Protein AF-A0A535H5F6-F1 (afdb_monomer)

Structure (mmCIF, N/CA/C/O backbone):
data_AF-A0A535H5F6-F1
#
_entry.id   AF-A0A535H5F6-F1
#
loop_
_atom_site.group_PDB
_atom_site.id
_atom_site.type_symbol
_atom_site.label_atom_id
_atom_site.label_alt_id
_atom_site.label_comp_id
_atom_site.label_asym_id
_atom_site.label_entity_id
_atom_site.label_seq_id
_atom_site.pdbx_PDB_ins_code
_atom_site.Cartn_x
_atom_site.Cartn_y
_atom_site.Cartn_z
_atom_site.occupancy
_atom_site.B_iso_or_equiv
_atom_site.auth_seq_id
_atom_site.auth_comp_id
_atom_site.auth_asym_id
_atom_site.auth_atom_id
_atom_site.pdbx_PDB_model_num
ATOM 1 N N . MET A 1 1 ? -34.417 -13.851 25.017 1.00 90.12 1 MET A N 1
ATOM 2 C CA . MET A 1 1 ? -34.512 -12.552 25.711 1.00 90.12 1 MET A CA 1
ATOM 3 C C . MET A 1 1 ? -34.695 -12.864 27.183 1.00 90.12 1 MET A C 1
ATOM 5 O O . MET A 1 1 ? -35.531 -13.710 27.488 1.00 90.12 1 MET A O 1
ATOM 9 N N . ARG A 1 2 ? -33.960 -12.195 28.078 1.00 91.50 2 ARG A N 1
ATOM 10 C CA . ARG A 1 2 ? -34.047 -12.388 29.536 1.00 91.50 2 ARG A CA 1
ATOM 11 C C . ARG A 1 2 ? -34.168 -11.049 30.250 1.00 91.50 2 ARG A C 1
ATOM 13 O O . ARG A 1 2 ? -33.833 -10.015 29.680 1.00 91.50 2 ARG A O 1
ATOM 20 N N . ALA A 1 3 ? -34.654 -11.059 31.486 1.00 94.12 3 ALA A N 1
ATOM 21 C CA . ALA A 1 3 ? -34.689 -9.860 32.316 1.00 94.12 3 ALA A CA 1
ATOM 22 C C . ALA A 1 3 ? -33.323 -9.625 32.976 1.00 94.12 3 ALA A C 1
ATOM 24 O O . ALA A 1 3 ? -32.673 -10.564 33.440 1.00 94.12 3 ALA A O 1
ATOM 25 N N . CYS A 1 4 ? -32.890 -8.367 33.036 1.00 95.12 4 CYS A N 1
ATOM 26 C CA . CYS A 1 4 ? -31.723 -7.974 33.813 1.00 95.12 4 CYS A CA 1
ATOM 27 C C . CYS A 1 4 ? -31.994 -8.220 35.311 1.00 95.12 4 CYS A C 1
ATOM 29 O O . CYS A 1 4 ? -32.969 -7.675 35.832 1.00 95.12 4 CYS A O 1
ATOM 31 N N . PRO A 1 5 ? -31.126 -8.945 36.041 1.00 93.38 5 PRO A N 1
ATOM 32 C CA . PRO A 1 5 ? -31.342 -9.246 37.460 1.00 93.38 5 PRO A CA 1
ATOM 33 C C . PRO A 1 5 ? -31.256 -8.009 38.368 1.00 93.38 5 PRO A C 1
ATOM 35 O O . PRO A 1 5 ? -31.633 -8.078 39.532 1.00 93.38 5 PRO A O 1
ATOM 38 N N . TYR A 1 6 ? -30.761 -6.880 37.852 1.00 96.06 6 TYR A N 1
ATOM 39 C CA . TYR A 1 6 ? -30.565 -5.656 38.630 1.00 96.06 6 TYR A CA 1
ATOM 40 C C . TYR A 1 6 ? -31.632 -4.588 38.395 1.00 96.06 6 TYR A C 1
ATOM 42 O O . TYR A 1 6 ? -31.944 -3.839 39.311 1.00 96.06 6 TYR A O 1
ATOM 50 N N . CYS A 1 7 ? -32.149 -4.460 37.170 1.00 96.69 7 CYS A N 1
ATOM 51 C CA . CYS A 1 7 ? -33.096 -3.393 36.817 1.00 96.69 7 CYS A CA 1
ATOM 52 C C . CYS A 1 7 ? -34.368 -3.895 36.131 1.00 96.69 7 CYS A C 1
ATOM 54 O O . CYS A 1 7 ? -35.149 -3.077 35.667 1.00 96.69 7 CYS A O 1
ATOM 56 N N . ALA A 1 8 ? -34.555 -5.215 36.026 1.00 95.94 8 ALA A N 1
ATOM 57 C CA . ALA A 1 8 ? -35.716 -5.881 35.425 1.00 95.94 8 ALA A CA 1
ATOM 58 C C . ALA A 1 8 ? -35.991 -5.577 33.937 1.00 95.94 8 ALA A C 1
ATOM 60 O O . ALA A 1 8 ? -36.904 -6.156 33.354 1.00 95.94 8 ALA A O 1
ATOM 61 N N . GLU A 1 9 ? -35.173 -4.742 33.295 1.00 97.12 9 GLU A N 1
ATOM 62 C CA . GLU A 1 9 ? -35.292 -4.447 31.868 1.00 97.12 9 GLU A CA 1
ATOM 63 C C . GLU A 1 9 ? -35.006 -5.663 30.985 1.00 97.12 9 GLU A C 1
ATOM 65 O O . GLU A 1 9 ? -34.200 -6.538 31.323 1.00 97.12 9 GLU A O 1
ATOM 70 N N . GLN A 1 10 ? -35.644 -5.689 29.817 1.00 96.44 10 GLN A N 1
ATOM 71 C CA . GLN A 1 10 ? -35.505 -6.773 28.850 1.00 96.44 10 GLN A CA 1
ATOM 72 C C . GLN A 1 10 ? -34.198 -6.633 28.058 1.00 96.44 10 GLN A C 1
ATOM 74 O O . GLN A 1 10 ? -33.942 -5.624 27.400 1.00 96.44 10 GLN A O 1
ATOM 79 N N . ILE A 1 11 ? -33.360 -7.664 28.114 1.00 94.75 11 ILE A N 1
ATOM 80 C CA . ILE A 1 11 ? -32.027 -7.701 27.506 1.00 94.75 11 ILE A CA 1
ATOM 81 C C . ILE A 1 11 ? -31.833 -8.982 26.683 1.00 94.75 11 ILE A C 1
ATOM 83 O O . ILE A 1 11 ? -32.560 -9.970 26.824 1.00 94.75 11 ILE A O 1
ATOM 87 N N . GLN A 1 12 ? -30.825 -8.981 25.811 1.00 93.00 12 GLN A N 1
ATOM 88 C CA . GLN A 1 12 ? -30.438 -10.182 25.070 1.00 93.00 12 GLN A CA 1
ATOM 89 C C . GLN A 1 12 ? -29.862 -11.239 26.022 1.00 93.00 12 GLN A C 1
ATOM 91 O O . GLN A 1 12 ? -29.185 -10.905 26.994 1.00 93.00 12 GLN A O 1
ATOM 96 N N . ASP A 1 13 ? -30.080 -12.521 25.726 1.00 88.69 13 ASP A N 1
ATOM 97 C CA . ASP A 1 13 ? -29.574 -13.616 26.573 1.00 88.69 13 ASP A CA 1
ATOM 98 C C . ASP A 1 13 ? -28.043 -13.626 26.630 1.00 88.69 13 ASP A C 1
ATOM 100 O O . ASP A 1 13 ? -27.461 -13.884 27.680 1.00 88.69 13 ASP A O 1
ATOM 104 N N . ALA A 1 14 ? -27.405 -13.235 25.524 1.00 90.38 14 ALA A N 1
ATOM 105 C CA . ALA A 1 14 ? -25.958 -13.100 25.391 1.00 90.38 14 ALA A CA 1
ATOM 106 C C . ALA A 1 14 ? -25.388 -11.786 25.971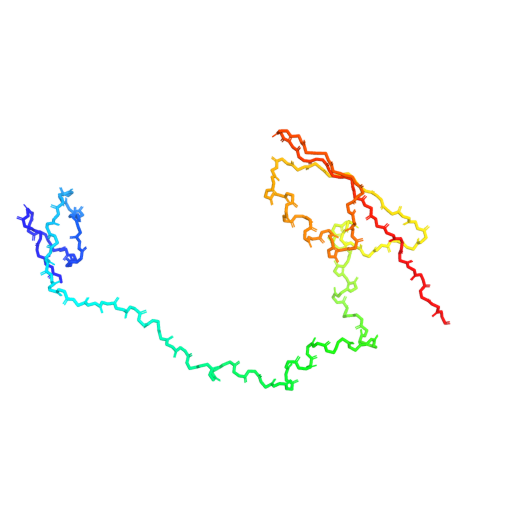 1.00 90.38 14 ALA A C 1
ATOM 108 O O . ALA A 1 14 ? -24.192 -11.535 25.844 1.00 90.38 14 ALA A O 1
ATOM 109 N N . ALA A 1 15 ? -26.211 -10.917 26.571 1.00 90.88 15 ALA A N 1
ATOM 110 C CA . ALA A 1 15 ? -25.724 -9.662 27.138 1.00 90.88 15 ALA A CA 1
ATOM 111 C C . ALA A 1 15 ? -24.851 -9.920 28.378 1.00 90.88 15 ALA A C 1
ATOM 113 O O . ALA A 1 15 ? -25.315 -10.507 29.360 1.00 90.88 15 ALA A O 1
ATOM 114 N N . ILE A 1 16 ? -23.608 -9.432 28.316 1.00 94.38 16 ILE A N 1
ATOM 115 C CA . ILE A 1 16 ? -22.636 -9.426 29.424 1.00 94.38 16 ILE A CA 1
ATOM 116 C C . ILE A 1 16 ? -22.783 -8.144 30.256 1.00 94.38 16 ILE A C 1
ATOM 118 O O . ILE A 1 16 ? -22.531 -8.152 31.450 1.00 94.38 16 ILE A O 1
ATOM 122 N N . ILE A 1 17 ? -23.249 -7.043 29.656 1.00 95.56 17 ILE A N 1
ATOM 123 C CA . ILE A 1 17 ? -23.500 -5.768 30.343 1.00 95.56 17 ILE A CA 1
ATOM 124 C C . ILE A 1 17 ? -24.913 -5.289 30.010 1.00 95.56 17 ILE A C 1
ATOM 126 O O . ILE A 1 17 ? -25.338 -5.318 28.852 1.00 95.56 17 ILE A O 1
ATOM 130 N N . CYS A 1 18 ? -25.651 -4.821 31.018 1.00 96.06 18 CYS A N 1
ATOM 131 C CA . CYS A 1 18 ? -26.957 -4.204 30.810 1.00 96.06 18 CYS A CA 1
ATOM 132 C C . CYS A 1 18 ? -26.803 -2.825 30.158 1.00 96.06 18 CYS A C 1
ATOM 134 O O . CYS A 1 18 ? -26.225 -1.922 30.758 1.00 96.06 18 CYS A O 1
ATOM 136 N N . ARG A 1 19 ? -27.417 -2.604 28.990 1.00 95.69 19 ARG A N 1
ATOM 137 C CA . ARG A 1 19 ? -27.466 -1.273 28.350 1.00 95.69 19 ARG A CA 1
ATOM 138 C C . ARG A 1 19 ? -28.167 -0.210 29.211 1.00 95.69 19 ARG A C 1
ATOM 140 O O . ARG A 1 19 ? -27.894 0.971 29.041 1.00 95.69 19 ARG A O 1
ATOM 147 N N . PHE A 1 20 ? -29.096 -0.616 30.077 1.00 96.69 20 PHE A N 1
ATOM 148 C CA . PHE A 1 20 ? -29.954 0.307 30.826 1.00 96.69 20 PHE A CA 1
ATOM 149 C C . PHE A 1 20 ? -29.350 0.721 32.169 1.00 96.69 20 PHE A C 1
ATOM 151 O O . PHE A 1 20 ? -29.378 1.897 32.509 1.00 96.69 20 PHE A O 1
ATOM 158 N N . CYS A 1 21 ? -28.780 -0.222 32.926 1.00 96.69 21 CYS A N 1
ATOM 159 C CA . CYS A 1 21 ? -28.195 0.066 34.242 1.00 96.69 21 CYS A CA 1
ATOM 160 C C . CYS A 1 21 ? -26.661 0.008 34.277 1.00 96.69 21 CYS A C 1
ATOM 162 O O . CYS A 1 21 ? -26.074 0.299 35.314 1.00 96.69 21 CYS A O 1
ATOM 164 N N . GLY A 1 22 ? -26.011 -0.401 33.182 1.00 95.75 22 GLY A N 1
ATOM 165 C CA . GLY A 1 22 ? -24.551 -0.447 33.053 1.00 95.75 22 GLY A CA 1
ATOM 166 C C . GLY A 1 22 ? -23.850 -1.540 33.865 1.00 95.75 22 GLY A C 1
ATOM 167 O O . GLY A 1 22 ? -22.625 -1.597 33.859 1.00 95.75 22 GLY A O 1
ATOM 168 N N . ARG A 1 23 ? -24.589 -2.404 34.573 1.00 95.50 23 ARG A N 1
ATOM 169 C CA . ARG A 1 23 ? -24.006 -3.475 35.398 1.00 95.50 23 ARG A CA 1
ATOM 170 C C . ARG A 1 23 ? -23.646 -4.694 34.558 1.00 95.50 23 ARG A C 1
ATOM 172 O O . ARG A 1 23 ? -24.367 -5.038 33.618 1.00 95.50 23 ARG A O 1
ATOM 179 N N . GLU A 1 24 ? -22.556 -5.349 34.937 1.00 95.38 24 GLU A N 1
ATOM 180 C CA . GLU A 1 24 ? -22.164 -6.652 34.406 1.00 95.38 24 GLU A CA 1
ATOM 181 C C . GLU A 1 24 ? -23.149 -7.726 34.879 1.00 95.38 24 GLU A C 1
ATOM 183 O O . GLU A 1 24 ? -23.584 -7.721 36.029 1.00 95.38 24 GLU A O 1
ATOM 188 N N . ILE A 1 25 ? -23.548 -8.613 33.975 1.00 91.25 25 ILE A N 1
ATOM 189 C CA . ILE A 1 25 ? -24.590 -9.612 34.184 1.00 91.25 25 ILE A CA 1
ATOM 190 C C . ILE A 1 25 ? -23.947 -10.988 34.089 1.00 91.25 25 ILE A C 1
ATOM 192 O O . ILE A 1 25 ? -23.277 -11.267 33.092 1.00 91.25 25 ILE A O 1
ATOM 196 N N . PRO A 1 26 ? -24.188 -11.884 35.061 1.00 84.44 26 PRO A N 1
ATOM 197 C CA . PRO A 1 26 ? -23.650 -13.230 34.993 1.00 84.44 26 PRO A CA 1
ATOM 198 C C . PRO A 1 26 ? -24.119 -13.924 33.706 1.00 84.44 26 PRO A C 1
ATOM 200 O O . PRO A 1 26 ? -25.318 -13.958 33.372 1.00 84.44 26 PRO A O 1
ATOM 203 N N . ALA A 1 27 ? -23.155 -14.456 32.954 1.00 75.69 27 ALA A N 1
ATOM 204 C CA . ALA A 1 27 ? -23.436 -15.317 31.819 1.00 75.69 27 ALA A CA 1
ATOM 205 C C . ALA A 1 27 ? -24.227 -16.523 32.339 1.00 75.69 27 ALA A C 1
ATOM 207 O O . ALA A 1 27 ? -23.799 -17.200 33.274 1.00 75.69 27 ALA A O 1
ATOM 208 N N . ALA A 1 28 ? -25.409 -16.766 31.770 1.00 65.31 28 ALA A N 1
ATOM 209 C CA . ALA A 1 28 ? -26.090 -18.024 32.020 1.00 65.31 28 ALA A CA 1
ATOM 210 C C . ALA A 1 28 ? -25.216 -19.103 31.381 1.00 65.31 28 ALA A C 1
ATOM 212 O O . ALA A 1 28 ? -25.084 -19.142 30.159 1.00 65.31 28 ALA A O 1
ATOM 213 N N . VAL A 1 29 ? -24.557 -19.907 32.213 1.00 55.12 29 VAL A N 1
ATOM 214 C CA . VAL A 1 29 ? -23.763 -21.059 31.787 1.00 55.12 29 VAL A CA 1
ATOM 215 C C . VAL A 1 29 ? -24.702 -22.088 31.156 1.00 55.12 29 VAL A C 1
ATOM 217 O O . VAL A 1 29 ? -25.188 -23.010 31.802 1.00 55.12 29 VAL A O 1
ATOM 220 N N . ALA A 1 30 ? -25.024 -21.881 29.880 1.00 55.50 30 ALA A N 1
ATOM 221 C CA . ALA A 1 30 ? -25.571 -22.921 29.037 1.00 55.50 30 ALA A CA 1
ATOM 222 C C . ALA A 1 30 ? -24.442 -23.927 28.810 1.00 55.50 30 ALA A C 1
ATOM 224 O O . ALA A 1 30 ? -23.379 -23.589 28.291 1.00 55.50 30 ALA A O 1
ATOM 225 N N . SER A 1 31 ? -24.692 -25.129 29.307 1.00 51.69 31 SER A N 1
ATOM 226 C CA . SER A 1 31 ? -23.885 -26.334 29.231 1.00 51.69 31 SER A CA 1
ATOM 227 C C . SER A 1 31 ? -23.042 -26.464 27.962 1.00 51.69 31 SER A C 1
ATOM 229 O O . SER A 1 31 ? -23.510 -26.293 26.837 1.00 51.69 31 SER A O 1
ATOM 231 N N . GLU A 1 32 ? -21.795 -26.847 28.211 1.00 57.53 32 GLU A N 1
ATOM 232 C CA . GLU A 1 32 ? -20.766 -27.316 27.295 1.00 57.53 32 GLU A CA 1
ATOM 233 C C . GLU A 1 32 ? -21.317 -28.057 26.064 1.00 57.53 32 GLU A C 1
ATOM 235 O O . GLU A 1 32 ? -21.786 -29.193 26.136 1.00 57.53 32 GLU A O 1
ATOM 240 N N . GLN A 1 33 ? -21.208 -27.421 24.900 1.00 50.97 33 GLN A N 1
ATOM 241 C CA . GLN A 1 33 ? -21.134 -28.118 23.623 1.00 50.97 33 GLN A CA 1
ATOM 242 C C . GLN A 1 33 ? -19.869 -27.631 22.918 1.00 50.97 33 GLN A C 1
ATOM 244 O O . GLN A 1 33 ? -19.679 -26.415 22.798 1.00 50.97 33 GLN A O 1
ATOM 249 N N . PRO A 1 34 ? -18.998 -28.533 22.432 1.00 48.72 34 PRO A N 1
ATOM 250 C CA . PRO A 1 34 ? -17.875 -28.138 21.605 1.00 48.72 34 PRO A CA 1
ATOM 251 C C . PRO A 1 34 ? -18.438 -27.645 20.272 1.00 48.72 34 PRO A C 1
ATOM 253 O O . PRO A 1 34 ? -18.715 -28.420 19.358 1.00 48.72 34 PRO A O 1
ATOM 256 N N . ASN A 1 35 ? -18.636 -26.332 20.168 1.00 54.03 35 ASN A N 1
ATOM 257 C CA . ASN A 1 35 ? -18.917 -25.657 18.912 1.00 54.03 35 ASN A CA 1
ATOM 258 C C . ASN A 1 35 ? -17.623 -25.645 18.095 1.00 54.03 35 ASN A C 1
ATOM 260 O O . ASN A 1 35 ? -16.879 -24.666 18.051 1.00 54.03 35 ASN A O 1
ATOM 264 N N . VAL A 1 36 ? -17.333 -26.785 17.471 1.00 54.53 36 VAL A N 1
ATOM 265 C CA . VAL A 1 36 ? -16.540 -26.790 16.254 1.00 54.53 36 VAL A CA 1
ATOM 266 C C . VAL A 1 36 ? -17.404 -26.072 15.236 1.00 54.53 36 VAL A C 1
ATOM 268 O O . VAL A 1 36 ? -18.349 -26.641 14.691 1.00 54.53 36 VAL A O 1
ATOM 271 N N . THR A 1 37 ? -17.093 -24.801 15.013 1.00 53.59 37 THR A N 1
ATOM 272 C CA . THR A 1 37 ? -17.627 -24.011 13.916 1.00 53.59 37 THR A CA 1
ATOM 273 C C . THR A 1 37 ? -17.174 -24.671 12.616 1.00 53.59 37 THR A C 1
ATOM 275 O O . THR A 1 37 ? -16.192 -24.265 11.988 1.00 53.59 37 THR A O 1
ATOM 278 N N . GLU A 1 38 ? -17.867 -25.726 12.191 1.00 55.06 38 GLU A N 1
ATOM 279 C CA . GLU A 1 38 ? -17.821 -26.160 10.811 1.00 55.06 38 GLU A CA 1
ATOM 280 C C . GLU A 1 38 ? -18.418 -25.006 10.009 1.00 55.06 38 GLU A C 1
ATOM 282 O O . GLU A 1 38 ? -19.629 -24.872 9.835 1.00 55.06 38 GLU A O 1
ATOM 287 N N . ARG A 1 39 ? -17.529 -24.128 9.520 1.00 53.91 39 ARG A N 1
ATOM 288 C CA . ARG A 1 39 ? -17.778 -23.354 8.303 1.00 53.91 39 ARG A CA 1
ATOM 289 C C . ARG A 1 39 ? -18.572 -24.262 7.369 1.00 53.91 39 ARG A C 1
ATOM 291 O O . ARG A 1 39 ? -18.149 -25.415 7.222 1.00 53.91 39 ARG A O 1
ATOM 298 N N . PRO A 1 40 ? -19.640 -23.784 6.700 1.00 53.38 40 PRO A N 1
ATOM 299 C CA . PRO A 1 40 ? -20.232 -24.569 5.635 1.00 53.38 40 PRO A CA 1
ATOM 300 C C . PRO A 1 40 ? -19.069 -24.966 4.736 1.00 53.38 40 PRO A C 1
ATOM 302 O O . PRO A 1 40 ? -18.377 -24.099 4.188 1.00 53.38 40 PRO A O 1
ATOM 305 N N . ARG A 1 41 ? -18.770 -26.271 4.674 1.00 57.78 41 ARG A N 1
ATOM 306 C CA . ARG A 1 41 ? -17.876 -26.807 3.660 1.00 57.78 41 ARG A CA 1
ATOM 307 C C . ARG A 1 41 ? -18.639 -26.528 2.382 1.00 57.78 41 ARG A C 1
ATOM 309 O O . ARG A 1 41 ? -19.461 -27.335 1.962 1.00 57.78 41 ARG A O 1
ATOM 316 N N . PHE A 1 42 ? -18.451 -25.330 1.823 1.00 52.47 42 PHE A N 1
ATOM 317 C CA . PHE A 1 42 ? -18.862 -25.025 0.472 1.00 52.47 42 PHE A CA 1
ATOM 318 C C . PHE A 1 42 ? -18.339 -26.202 -0.324 1.00 52.47 42 PHE A C 1
ATOM 320 O O . PHE A 1 42 ? -17.126 -26.427 -0.358 1.00 52.47 42 PHE A O 1
ATOM 327 N N . SER A 1 43 ? -19.256 -27.022 -0.838 1.00 60.62 43 SER A N 1
ATOM 328 C CA . SER A 1 43 ? -18.903 -28.168 -1.656 1.00 60.62 43 SER A CA 1
ATOM 329 C C . SER A 1 43 ? -17.893 -27.644 -2.666 1.00 60.62 43 SER A C 1
ATOM 331 O O . SER A 1 43 ? -18.226 -26.734 -3.435 1.00 60.62 43 SER A O 1
ATOM 333 N N . ARG A 1 44 ? -16.657 -28.157 -2.638 1.00 58.44 44 ARG A N 1
ATOM 334 C CA . ARG A 1 44 ? -15.563 -27.728 -3.532 1.00 58.44 44 ARG A CA 1
ATOM 335 C C . ARG A 1 44 ? -15.983 -27.692 -5.013 1.00 58.44 44 ARG A C 1
ATOM 337 O O . ARG A 1 44 ? -15.326 -27.052 -5.820 1.00 58.44 44 ARG A O 1
ATOM 344 N N . GLN A 1 45 ? -17.096 -28.335 -5.355 1.00 59.69 45 GLN A N 1
ATOM 345 C CA . GLN A 1 45 ? -17.716 -28.390 -6.672 1.00 59.69 45 GLN A CA 1
ATOM 346 C C . GLN A 1 45 ? -18.352 -27.082 -7.175 1.00 59.69 45 GLN A C 1
ATOM 348 O O . GLN A 1 45 ? -18.447 -26.924 -8.387 1.00 59.69 45 GLN A O 1
ATOM 353 N N . ARG A 1 46 ? -18.741 -26.111 -6.329 1.00 55.47 46 ARG A N 1
ATOM 354 C CA . ARG A 1 46 ? -19.416 -24.884 -6.826 1.00 55.47 46 ARG A CA 1
ATOM 355 C C . ARG A 1 46 ? -18.500 -23.911 -7.589 1.00 55.47 46 ARG A C 1
ATOM 357 O O . ARG A 1 46 ? -19.001 -23.022 -8.265 1.00 55.47 46 ARG A O 1
ATOM 364 N N . TYR A 1 47 ? -17.182 -24.122 -7.536 1.00 58.50 47 TYR A N 1
ATOM 365 C CA . TYR A 1 47 ? -16.181 -23.391 -8.324 1.00 58.50 47 TYR A CA 1
ATOM 366 C C . TYR A 1 47 ? -15.230 -24.332 -9.069 1.00 58.50 47 TYR A C 1
ATOM 368 O O . TYR A 1 47 ? -14.051 -24.016 -9.249 1.00 58.50 47 TYR A O 1
ATOM 376 N N . ALA A 1 48 ? -15.711 -25.490 -9.528 1.00 62.06 48 ALA A N 1
ATOM 377 C CA . ALA A 1 48 ? -15.001 -26.219 -10.571 1.00 62.06 48 ALA A CA 1
ATOM 378 C C . ALA A 1 48 ? -15.150 -25.436 -11.886 1.00 62.06 48 ALA A C 1
ATOM 380 O O . ALA A 1 48 ? -15.934 -25.792 -12.759 1.00 62.06 48 ALA A O 1
ATOM 381 N N . ILE A 1 49 ? -14.444 -24.305 -11.987 1.00 64.19 49 ILE A N 1
ATOM 382 C CA . ILE A 1 49 ? -14.285 -23.572 -13.239 1.00 64.19 49 ILE A CA 1
ATOM 383 C C . ILE A 1 49 ? -13.723 -24.585 -14.231 1.00 64.19 49 ILE A C 1
ATOM 385 O O . ILE A 1 49 ? -12.638 -25.127 -13.990 1.00 64.19 49 ILE A O 1
ATOM 389 N N . ASP A 1 50 ? -14.483 -24.848 -15.295 1.00 69.44 50 ASP A N 1
ATOM 390 C CA . ASP A 1 50 ? -14.086 -25.734 -16.383 1.00 69.44 50 ASP A CA 1
ATOM 391 C C . ASP A 1 50 ? -12.652 -25.384 -16.814 1.00 69.44 50 ASP A C 1
ATOM 393 O O . ASP A 1 50 ? -12.307 -24.214 -17.018 1.00 69.44 50 ASP A O 1
ATOM 397 N N . GLU A 1 51 ? -11.789 -26.393 -16.921 1.00 64.19 51 GLU A N 1
ATOM 398 C CA . GLU A 1 51 ? -10.390 -26.217 -17.316 1.00 64.19 51 GLU A CA 1
ATOM 399 C C . GLU A 1 51 ? -10.259 -25.525 -18.687 1.00 64.19 51 GLU A C 1
ATOM 401 O O . GLU A 1 51 ? -9.240 -24.887 -18.956 1.00 64.19 51 GLU A O 1
ATOM 406 N N . ARG A 1 52 ? -11.296 -25.562 -19.538 1.00 63.41 52 ARG A N 1
ATOM 407 C CA . ARG A 1 52 ? -11.377 -24.782 -20.783 1.00 63.41 52 ARG A CA 1
ATOM 408 C C . ARG A 1 52 ? -11.469 -23.275 -20.528 1.00 63.41 52 ARG A C 1
ATOM 410 O O . ARG A 1 52 ? -10.825 -22.508 -21.242 1.00 63.41 52 ARG A O 1
ATOM 417 N N . LEU A 1 53 ? -12.212 -22.847 -19.504 1.00 64.88 53 LEU A N 1
ATOM 418 C CA . LEU A 1 53 ? -12.328 -21.437 -19.111 1.00 64.88 53 LEU A CA 1
ATOM 419 C C . LEU A 1 53 ? -11.014 -20.910 -18.521 1.00 64.88 53 LEU A C 1
ATOM 421 O O . LEU A 1 53 ? -10.576 -19.820 -18.886 1.00 64.88 53 LEU A O 1
ATOM 425 N N . LYS A 1 54 ? -10.331 -21.705 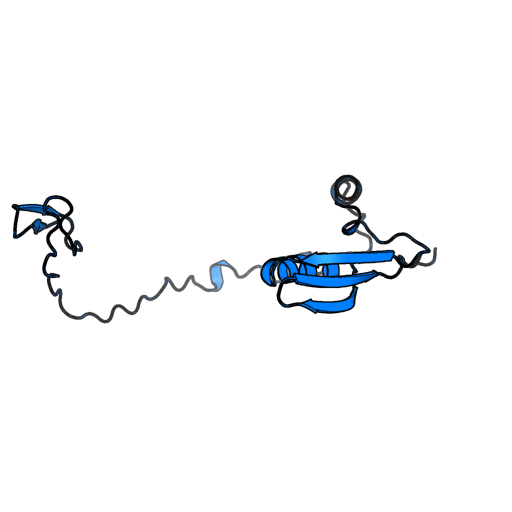-17.686 1.00 63.72 54 LYS A N 1
ATOM 426 C CA . LYS A 1 54 ? -8.991 -21.362 -17.167 1.00 63.72 54 LYS A CA 1
ATOM 427 C C . LYS A 1 54 ? -7.931 -21.279 -18.268 1.00 63.72 54 LYS A C 1
ATOM 429 O O . LYS A 1 54 ? -7.061 -20.417 -18.215 1.00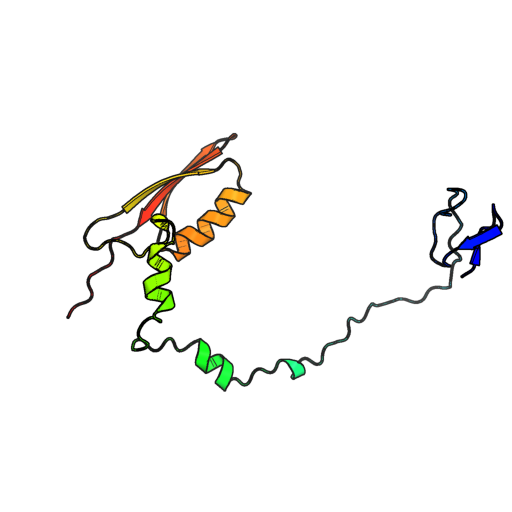 63.72 54 LYS A O 1
ATOM 434 N N . ARG A 1 55 ? -8.003 -22.140 -19.291 1.00 60.53 55 ARG A N 1
ATOM 435 C CA . ARG A 1 55 ? -7.064 -22.111 -20.430 1.00 60.53 55 ARG A CA 1
ATOM 436 C C . ARG A 1 55 ? -7.250 -20.896 -21.340 1.00 60.53 55 ARG A C 1
ATOM 438 O O . ARG A 1 55 ? -6.308 -20.502 -22.023 1.00 60.53 55 ARG A O 1
ATOM 445 N N . GLY A 1 56 ? -8.450 -20.317 -21.365 1.00 60.22 56 GLY A N 1
ATOM 446 C CA . GLY A 1 56 ? -8.765 -19.143 -22.178 1.00 60.22 56 GLY A CA 1
ATOM 447 C C . GLY A 1 56 ? -8.155 -17.842 -21.652 1.00 60.22 56 GLY A C 1
ATOM 448 O O . GLY A 1 56 ? -7.853 -16.957 -22.446 1.00 60.22 56 GLY A O 1
ATOM 449 N N . THR A 1 57 ? -7.937 -17.718 -20.338 1.00 58.94 57 THR A N 1
ATOM 450 C CA . THR A 1 57 ? -7.383 -16.493 -19.732 1.00 58.94 57 THR A CA 1
ATOM 451 C C . THR A 1 57 ? -5.855 -16.465 -19.716 1.00 58.94 57 THR A C 1
ATOM 453 O O . THR A 1 57 ? -5.271 -15.387 -19.672 1.00 58.94 57 THR A O 1
ATOM 456 N N . THR A 1 58 ? -5.202 -17.628 -19.776 1.00 54.47 58 THR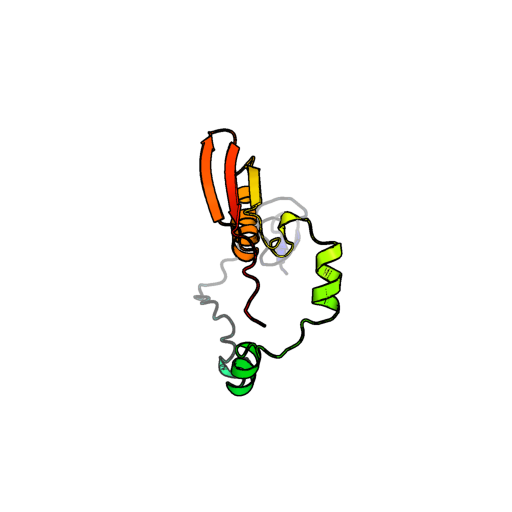 A N 1
ATOM 457 C CA . THR A 1 58 ? -3.735 -17.749 -19.720 1.00 54.47 58 THR A CA 1
ATOM 458 C C . THR A 1 58 ? -3.066 -17.736 -21.090 1.00 54.47 58 THR A C 1
ATOM 460 O O . THR A 1 58 ? -1.876 -17.444 -21.187 1.00 54.47 58 THR A O 1
ATOM 463 N N . ARG A 1 59 ? -3.811 -17.991 -22.173 1.00 54.41 59 ARG A N 1
ATOM 464 C CA . ARG A 1 59 ? -3.314 -17.776 -23.536 1.00 54.41 59 ARG A CA 1
ATOM 465 C C . ARG A 1 59 ? -3.473 -16.304 -23.901 1.00 54.41 59 ARG A C 1
ATOM 467 O O . ARG A 1 59 ? -4.459 -15.905 -24.517 1.00 54.41 59 ARG A O 1
ATOM 474 N N . ALA A 1 60 ? -2.491 -15.494 -23.516 1.00 57.19 60 ALA A N 1
ATOM 475 C CA . ALA A 1 60 ? -2.271 -14.213 -24.167 1.00 57.19 60 ALA A CA 1
ATOM 476 C C . ALA A 1 60 ? -1.947 -14.497 -25.642 1.00 57.19 60 ALA A C 1
ATOM 478 O O . ALA A 1 60 ? -0.842 -14.914 -25.976 1.00 57.19 60 ALA A O 1
ATOM 479 N N . ASP A 1 61 ? -2.945 -14.358 -26.514 1.00 57.16 61 ASP A N 1
ATOM 480 C CA . ASP A 1 61 ? -2.739 -14.385 -27.958 1.00 57.16 61 ASP A CA 1
ATOM 481 C C . ASP A 1 61 ? -1.851 -13.181 -28.330 1.00 57.16 61 ASP A C 1
ATOM 483 O O . ASP A 1 61 ? -2.280 -12.038 -28.125 1.00 57.16 61 ASP A O 1
ATOM 487 N N . PRO A 1 62 ? -0.628 -13.389 -28.856 1.00 58.88 62 PRO A N 1
ATOM 488 C CA . PRO A 1 62 ? 0.275 -12.295 -29.207 1.00 58.88 62 PRO A CA 1
ATOM 489 C C . PRO A 1 62 ? -0.286 -11.392 -30.320 1.00 58.88 62 PRO A C 1
ATOM 491 O O . PRO A 1 62 ? 0.188 -10.272 -30.492 1.00 58.88 62 PRO A O 1
ATOM 494 N N . LYS A 1 63 ? -1.322 -11.826 -31.057 1.00 55.00 63 LYS A N 1
ATOM 495 C CA . LYS A 1 63 ? -2.034 -11.019 -32.061 1.00 55.00 63 LYS A CA 1
ATOM 496 C C . LYS A 1 63 ? -3.232 -10.251 -31.500 1.00 55.00 63 LYS A C 1
ATOM 498 O O . LYS A 1 63 ? -3.876 -9.509 -32.250 1.00 55.00 63 LYS A O 1
ATOM 503 N N . ARG A 1 64 ? -3.555 -10.370 -30.205 1.00 56.22 64 ARG A N 1
ATOM 504 C CA . ARG A 1 64 ? -4.654 -9.606 -29.597 1.00 56.22 64 ARG A CA 1
ATOM 505 C C . ARG A 1 64 ? -4.255 -8.132 -29.533 1.00 56.22 64 ARG A C 1
ATOM 507 O O . ARG A 1 64 ? -3.553 -7.697 -28.626 1.00 56.22 64 ARG A O 1
ATOM 514 N N . ARG A 1 65 ? -4.693 -7.359 -30.533 1.00 59.72 65 ARG A N 1
ATOM 515 C CA . ARG A 1 65 ? -4.457 -5.909 -30.602 1.00 59.72 65 ARG A CA 1
ATOM 516 C C . ARG A 1 65 ? -4.876 -5.293 -29.258 1.00 59.72 65 ARG A C 1
ATOM 518 O O . ARG A 1 65 ? -5.991 -5.578 -28.809 1.00 59.72 65 ARG A O 1
ATOM 525 N N . PRO A 1 66 ? -4.022 -4.478 -28.612 1.00 60.78 66 PRO A N 1
ATOM 526 C CA . PRO A 1 66 ? -4.349 -3.898 -27.318 1.00 60.78 66 PRO A CA 1
ATOM 527 C C . PRO A 1 66 ? -5.664 -3.132 -27.438 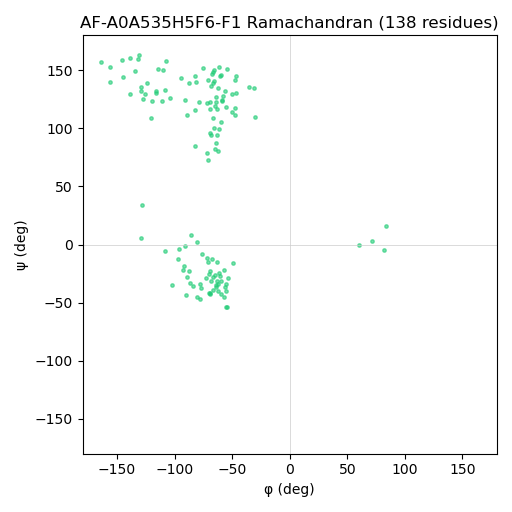1.00 60.78 66 PRO A C 1
ATOM 529 O O . PRO A 1 66 ? -5.866 -2.390 -28.408 1.00 60.78 66 PRO A O 1
ATOM 532 N N . SER A 1 67 ? -6.572 -3.371 -26.485 1.00 68.38 67 SER A N 1
ATOM 533 C CA . SER A 1 67 ? -7.901 -2.763 -26.490 1.00 68.38 67 SER A CA 1
ATOM 534 C C . SER A 1 67 ? -7.777 -1.241 -26.580 1.00 68.38 67 SER A C 1
ATOM 536 O O . SER A 1 67 ? -6.798 -0.652 -26.120 1.00 68.38 67 SER A O 1
ATOM 538 N N . LEU A 1 68 ? -8.767 -0.576 -27.177 1.00 59.75 68 LEU A N 1
ATOM 539 C CA . LEU A 1 68 ? -8.756 0.887 -27.283 1.00 59.75 68 LEU A CA 1
ATOM 540 C C . LEU A 1 68 ? -8.599 1.551 -25.897 1.00 59.75 68 LEU A C 1
ATOM 542 O O . LEU A 1 68 ? -7.889 2.541 -25.763 1.00 59.75 68 LEU A O 1
ATOM 546 N N . TRP A 1 69 ? -9.162 0.936 -24.853 1.00 55.09 69 TRP A N 1
ATOM 547 C CA . TRP A 1 69 ? -8.974 1.325 -23.452 1.00 55.09 69 TRP A CA 1
ATOM 548 C C . TRP A 1 69 ? -7.526 1.179 -22.959 1.00 55.09 69 TRP A C 1
ATOM 550 O O . TRP A 1 69 ? -7.069 2.028 -22.201 1.00 55.09 69 TRP A O 1
ATOM 560 N N . ALA A 1 70 ? -6.770 0.175 -23.420 1.00 61.53 70 ALA A N 1
ATOM 561 C CA . ALA A 1 70 ? -5.336 0.056 -23.136 1.00 61.53 70 ALA A CA 1
ATOM 562 C C . ALA A 1 70 ? -4.506 1.151 -23.834 1.00 61.53 70 ALA A C 1
ATOM 564 O O . ALA A 1 70 ? -3.499 1.598 -23.293 1.00 61.53 70 ALA A O 1
ATOM 565 N N . LYS A 1 71 ? -4.942 1.625 -25.011 1.00 60.03 71 LYS A N 1
ATOM 566 C CA . LYS A 1 71 ? -4.278 2.722 -25.740 1.00 60.03 71 LYS A CA 1
ATOM 567 C C . LYS A 1 71 ? -4.591 4.097 -25.148 1.00 60.03 71 LYS A C 1
ATOM 569 O O . LYS A 1 71 ? -3.712 4.949 -25.084 1.00 60.03 71 LYS A O 1
ATOM 574 N N . ILE A 1 72 ? -5.825 4.305 -24.692 1.00 57.59 72 ILE A N 1
ATOM 575 C CA . ILE A 1 72 ? -6.275 5.588 -24.134 1.00 57.59 72 ILE A CA 1
ATOM 576 C C . ILE A 1 72 ? -5.896 5.709 -22.649 1.00 57.59 72 ILE A C 1
ATOM 578 O O . ILE A 1 72 ? -5.486 6.778 -22.201 1.00 57.59 72 ILE A O 1
ATOM 582 N N . GLY A 1 73 ? -5.936 4.611 -21.886 1.00 48.78 73 GLY A N 1
ATOM 583 C CA . GLY A 1 73 ? -5.615 4.596 -20.453 1.00 48.78 73 GLY A CA 1
ATOM 584 C C . GLY A 1 73 ? -4.176 5.011 -20.123 1.00 48.78 73 GLY A C 1
ATOM 585 O O . GLY A 1 73 ? -3.919 5.540 -19.044 1.00 48.78 73 GLY A O 1
ATOM 586 N N . GLY A 1 74 ? -3.243 4.868 -21.069 1.00 52.50 74 GLY A N 1
ATOM 587 C CA . GLY A 1 74 ? -1.868 5.350 -20.917 1.00 52.50 74 GLY A CA 1
ATOM 588 C C . GLY A 1 74 ? -1.724 6.877 -20.955 1.00 52.50 74 GLY A C 1
ATOM 589 O O . GLY A 1 74 ? -0.670 7.388 -20.574 1.00 52.50 74 GLY A O 1
ATOM 590 N N . 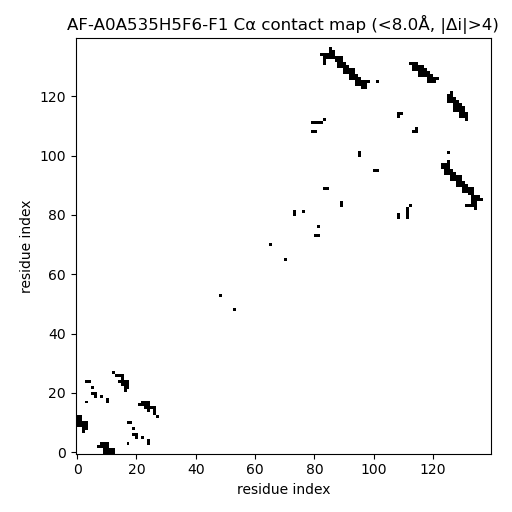VAL A 1 75 ? -2.745 7.621 -21.407 1.00 53.03 75 VAL A N 1
ATOM 591 C CA . VAL A 1 75 ? -2.715 9.094 -21.490 1.00 53.03 75 VAL A CA 1
ATOM 592 C C . VAL A 1 75 ? -2.933 9.749 -20.124 1.00 53.03 75 VAL A C 1
ATOM 594 O O . VAL A 1 75 ? -2.296 10.758 -19.841 1.00 53.03 75 VAL A O 1
ATOM 597 N N . LEU A 1 76 ? -3.752 9.133 -19.265 1.00 56.94 76 LEU A N 1
ATOM 598 C CA . LEU A 1 76 ? -4.062 9.616 -17.911 1.00 56.94 76 LEU A CA 1
ATOM 599 C C . LEU A 1 76 ? -3.222 8.950 -16.812 1.00 56.94 76 LEU A C 1
ATOM 601 O O . LEU A 1 76 ? -3.230 9.403 -15.668 1.00 56.94 76 LEU A O 1
ATOM 605 N N . ALA A 1 77 ? -2.507 7.869 -17.132 1.00 57.94 77 ALA A N 1
ATOM 606 C CA . ALA A 1 77 ? -1.595 7.243 -16.190 1.00 57.94 77 ALA A CA 1
ATOM 607 C C . ALA A 1 77 ? -0.411 8.185 -15.877 1.00 57.94 77 ALA A C 1
ATOM 609 O O . ALA A 1 77 ? 0.135 8.800 -16.801 1.00 57.94 77 ALA A O 1
ATOM 610 N N . PRO A 1 78 ? 0.025 8.273 -14.604 1.00 66.38 78 PRO A N 1
ATOM 611 C CA . PRO A 1 78 ? 1.287 8.912 -14.240 1.00 66.38 78 PRO A CA 1
ATOM 612 C C . PRO A 1 78 ? 2.429 8.430 -15.146 1.00 66.38 78 PRO A C 1
ATOM 614 O O . PRO A 1 78 ? 2.467 7.254 -15.518 1.00 66.38 78 PRO A O 1
ATOM 617 N N . ARG A 1 79 ? 3.343 9.332 -15.535 1.00 67.69 79 ARG A N 1
ATOM 618 C CA . ARG A 1 79 ? 4.403 9.066 -16.536 1.00 67.69 79 ARG A CA 1
ATOM 619 C C . ARG A 1 79 ? 5.243 7.831 -16.198 1.00 67.69 79 ARG A C 1
ATOM 621 O O . ARG A 1 79 ? 5.724 7.161 -17.107 1.00 67.69 79 ARG A O 1
ATOM 628 N N . GLU A 1 80 ? 5.371 7.507 -14.917 1.00 74.44 80 GLU A N 1
ATOM 629 C CA . GLU A 1 80 ? 6.089 6.343 -14.398 1.00 74.44 80 GLU A CA 1
ATOM 630 C C . GLU A 1 80 ? 5.432 5.010 -14.766 1.00 74.44 80 GLU A C 1
ATOM 632 O O . GLU A 1 80 ? 6.109 3.995 -14.884 1.00 74.44 80 GLU A O 1
ATOM 637 N N . LEU A 1 81 ? 4.116 5.000 -14.963 1.00 69.44 81 LEU A N 1
ATOM 638 C CA . LEU A 1 81 ? 3.338 3.794 -15.252 1.00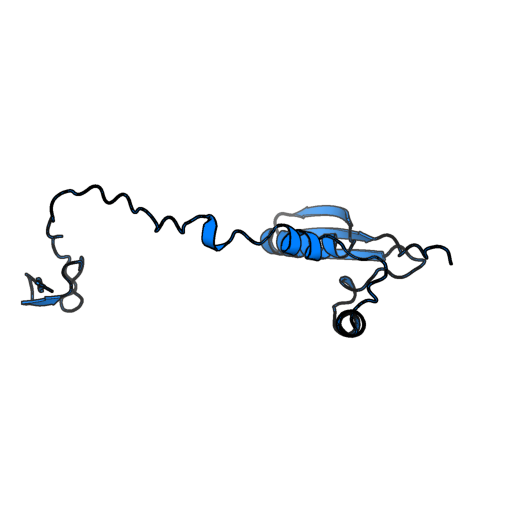 69.44 81 LEU A CA 1
ATOM 639 C C . LEU A 1 81 ? 3.100 3.589 -16.753 1.00 69.44 81 LEU A C 1
ATOM 641 O O . LEU A 1 81 ? 2.512 2.587 -17.157 1.00 69.44 81 LEU A O 1
ATOM 645 N N . ARG A 1 82 ? 3.543 4.533 -17.589 1.00 72.44 82 ARG A N 1
ATOM 646 C CA . ARG A 1 82 ? 3.503 4.414 -19.049 1.00 72.44 82 ARG A CA 1
ATOM 647 C C . ARG A 1 82 ? 4.610 3.457 -19.533 1.00 72.44 82 ARG A C 1
ATOM 649 O O . ARG A 1 82 ? 5.645 3.380 -18.862 1.00 72.44 82 ARG A O 1
ATOM 656 N N . PRO A 1 83 ? 4.428 2.772 -20.685 1.00 69.81 83 PRO A N 1
ATOM 657 C CA . PRO A 1 83 ? 5.492 2.018 -21.342 1.00 69.81 83 PRO A CA 1
ATOM 658 C C . PRO A 1 83 ? 6.811 2.797 -21.450 1.00 69.81 83 PRO A C 1
ATOM 660 O O . PRO A 1 83 ? 6.769 4.020 -21.641 1.00 69.81 83 PRO A O 1
ATOM 663 N N . PRO A 1 84 ? 7.961 2.105 -21.333 1.00 71.25 84 PRO A N 1
ATOM 664 C CA . PRO A 1 84 ? 9.269 2.735 -21.427 1.00 71.25 84 PRO A CA 1
ATOM 665 C C . PRO A 1 84 ? 9.450 3.392 -22.794 1.00 71.25 84 PRO A C 1
ATOM 667 O O . PRO A 1 84 ? 8.953 2.905 -23.814 1.00 71.25 84 PRO A O 1
ATOM 670 N N . ARG A 1 85 ? 10.154 4.524 -22.814 1.00 70.62 85 ARG A N 1
ATOM 671 C CA . ARG A 1 85 ? 10.476 5.206 -24.067 1.00 70.62 85 ARG A CA 1
ATOM 672 C C . ARG A 1 85 ? 11.518 4.405 -24.857 1.00 70.62 85 ARG A C 1
ATOM 674 O O . ARG A 1 85 ? 12.436 3.857 -24.248 1.00 70.62 85 ARG A O 1
ATOM 681 N N . PRO A 1 86 ? 11.400 4.334 -26.193 1.00 74.25 86 PRO A N 1
ATOM 682 C CA . PRO A 1 86 ? 12.442 3.739 -27.019 1.00 74.25 86 PRO A CA 1
ATOM 683 C C . PRO A 1 86 ? 13.721 4.589 -26.948 1.00 74.25 86 PRO A C 1
ATOM 685 O O . PRO A 1 86 ? 13.661 5.819 -26.905 1.00 74.25 86 PRO A O 1
ATOM 688 N N . GLY A 1 87 ? 14.878 3.926 -26.908 1.00 76.44 87 GLY A N 1
ATOM 689 C CA . GLY A 1 87 ? 16.196 4.554 -27.064 1.00 76.44 87 GLY A CA 1
ATOM 690 C C . GLY A 1 87 ? 16.832 5.222 -25.836 1.00 76.44 87 GLY A C 1
ATOM 691 O O . GLY A 1 87 ? 17.982 5.640 -25.936 1.00 76.44 87 GLY A O 1
ATOM 692 N N . GLN A 1 88 ? 16.166 5.317 -24.676 1.00 79.12 88 GLN A N 1
ATOM 693 C CA . GLN A 1 88 ? 16.775 5.895 -23.466 1.00 79.12 88 GLN A CA 1
ATOM 694 C C . GLN A 1 88 ? 16.440 5.118 -22.183 1.00 79.12 88 GLN A C 1
ATOM 696 O O . GLN A 1 88 ? 15.271 4.898 -21.874 1.00 79.12 88 GLN A O 1
ATOM 701 N N . ARG A 1 89 ? 17.473 4.774 -21.396 1.00 84.44 89 ARG A N 1
ATOM 702 C CA . ARG A 1 89 ? 17.317 4.276 -20.017 1.00 84.44 89 ARG A CA 1
ATOM 703 C C . ARG A 1 89 ? 16.697 5.375 -19.159 1.00 84.44 89 ARG A C 1
ATOM 705 O O . ARG A 1 89 ? 17.251 6.468 -19.054 1.00 84.44 89 ARG A O 1
ATOM 712 N N . GLU A 1 90 ? 15.562 5.086 -18.536 1.00 90.12 90 GLU A N 1
ATOM 713 C CA . GLU A 1 90 ? 14.906 6.027 -17.629 1.00 90.12 90 GLU A CA 1
ATOM 714 C C . GLU A 1 90 ? 15.334 5.748 -16.187 1.00 90.12 90 GLU A C 1
ATOM 716 O O . GLU A 1 90 ? 15.515 4.595 -15.797 1.00 90.12 90 GLU A O 1
ATOM 721 N N . SER A 1 91 ? 15.492 6.804 -15.388 1.00 92.88 91 SER A N 1
ATOM 722 C CA . SER A 1 91 ? 15.776 6.710 -13.956 1.00 92.88 91 SER A CA 1
ATOM 723 C C . SER A 1 91 ? 14.902 7.674 -13.155 1.00 92.88 91 SER A C 1
ATOM 725 O O . SER A 1 91 ? 14.502 8.730 -13.648 1.00 92.88 91 SER A O 1
ATOM 727 N N . MET A 1 92 ? 14.573 7.302 -11.917 1.00 93.88 92 MET A N 1
ATOM 728 C CA . MET A 1 92 ? 13.894 8.189 -10.969 1.00 93.88 92 MET A CA 1
ATOM 729 C C . MET A 1 92 ? 14.357 7.935 -9.538 1.00 93.88 92 MET A C 1
ATOM 731 O O . MET A 1 92 ? 14.829 6.849 -9.213 1.00 93.88 92 MET A O 1
ATOM 735 N N . VAL A 1 93 ? 14.168 8.918 -8.662 1.00 95.38 93 VAL A N 1
ATOM 736 C CA . VAL A 1 93 ? 14.381 8.771 -7.219 1.00 95.38 93 VAL A CA 1
ATOM 737 C C . VAL A 1 93 ? 13.047 8.972 -6.514 1.00 95.38 93 VAL A C 1
ATOM 739 O O . VAL A 1 93 ? 12.332 9.929 -6.808 1.00 95.38 93 VAL A O 1
ATOM 742 N N . ARG A 1 94 ? 12.708 8.069 -5.592 1.00 94.75 94 ARG A N 1
ATOM 743 C CA . ARG A 1 94 ? 11.532 8.189 -4.726 1.00 94.75 94 ARG A CA 1
ATOM 744 C C . ARG A 1 94 ? 11.932 8.118 -3.264 1.00 94.75 94 ARG A C 1
ATOM 746 O O . ARG A 1 94 ? 12.766 7.301 -2.879 1.00 94.75 94 ARG A O 1
ATOM 753 N N . GLU A 1 95 ? 11.300 8.967 -2.467 1.00 96.50 95 GLU A N 1
ATOM 754 C CA . GLU A 1 95 ? 11.419 8.962 -1.015 1.00 96.50 95 GLU A CA 1
ATOM 755 C C . GLU A 1 95 ? 10.119 8.447 -0.398 1.00 96.50 95 GLU A C 1
ATOM 757 O O . GLU A 1 95 ? 9.025 8.885 -0.760 1.00 96.50 95 GLU A O 1
ATOM 762 N N . TYR A 1 96 ? 10.239 7.528 0.554 1.00 95.44 96 TYR A N 1
ATOM 763 C CA . TYR A 1 96 ? 9.109 6.910 1.227 1.00 95.44 96 TYR A CA 1
ATOM 764 C C . TYR A 1 96 ? 9.174 7.195 2.727 1.00 95.44 96 TYR A C 1
ATOM 766 O O . TYR A 1 96 ? 10.143 6.801 3.373 1.00 95.44 96 TYR A O 1
ATOM 774 N N . PRO A 1 97 ? 8.130 7.802 3.319 1.00 94.00 97 PRO A N 1
ATOM 775 C CA . PRO A 1 97 ? 8.102 8.100 4.753 1.00 94.00 97 PRO A CA 1
ATOM 776 C C . PRO A 1 97 ? 7.830 6.861 5.621 1.00 94.00 97 PRO A C 1
ATOM 778 O O . PRO A 1 97 ? 7.847 6.940 6.841 1.00 94.00 97 PRO A O 1
ATOM 781 N N . SER A 1 98 ? 7.483 5.720 5.016 1.00 93.56 98 SER A N 1
ATOM 782 C CA . SER A 1 98 ? 7.227 4.475 5.744 1.00 93.56 98 SER A CA 1
ATOM 783 C C . SER A 1 98 ? 7.428 3.248 4.860 1.00 93.56 98 SER A C 1
ATOM 785 O O . SER A 1 98 ? 7.173 3.286 3.652 1.00 93.56 98 SER A O 1
ATOM 787 N N . VAL A 1 99 ? 7.776 2.126 5.497 1.00 92.25 99 VAL A N 1
ATOM 788 C CA . VAL A 1 99 ? 7.925 0.808 4.854 1.00 92.25 99 VAL A CA 1
ATOM 789 C C . VAL A 1 99 ? 6.650 0.392 4.112 1.00 92.25 99 VAL A C 1
ATOM 791 O O . VAL A 1 99 ? 6.714 -0.117 2.997 1.00 92.25 99 VAL A O 1
ATOM 794 N N . ARG A 1 100 ? 5.469 0.664 4.683 1.00 91.38 100 ARG A N 1
ATOM 795 C CA . ARG A 1 100 ? 4.181 0.300 4.070 1.00 91.38 100 ARG A CA 1
ATOM 796 C C . ARG A 1 100 ? 3.950 1.000 2.730 1.00 91.38 100 ARG A C 1
ATOM 798 O O . ARG A 1 100 ? 3.411 0.394 1.806 1.00 91.38 100 ARG A O 1
ATOM 805 N N . LYS A 1 101 ? 4.323 2.281 2.621 1.00 92.50 101 LYS A N 1
ATOM 806 C CA . LYS A 1 101 ? 4.227 3.024 1.355 1.00 92.50 101 LYS A CA 1
ATOM 807 C C . LYS A 1 101 ? 5.229 2.503 0.333 1.00 92.50 101 LYS A C 1
ATOM 809 O O . LYS A 1 101 ? 4.838 2.318 -0.812 1.00 92.50 101 LYS A O 1
ATOM 814 N N . TYR A 1 102 ? 6.455 2.223 0.769 1.00 93.38 102 TYR A N 1
ATOM 815 C CA . TYR A 1 102 ? 7.485 1.612 -0.066 1.00 93.38 102 TYR A CA 1
ATOM 816 C C . TYR A 1 102 ? 7.002 0.282 -0.672 1.00 93.38 102 TYR A C 1
ATOM 818 O O . TYR A 1 102 ? 6.954 0.163 -1.890 1.00 93.38 102 TYR A O 1
ATOM 826 N N . GLN A 1 103 ? 6.521 -0.665 0.141 1.00 93.00 103 GLN A N 1
ATOM 827 C CA . GLN A 1 103 ? 6.049 -1.976 -0.336 1.00 93.00 103 GLN A CA 1
ATOM 828 C C . GLN A 1 103 ? 4.929 -1.874 -1.384 1.00 93.00 103 GLN A C 1
ATOM 830 O O . GLN A 1 103 ? 4.980 -2.536 -2.417 1.00 93.00 103 GLN A O 1
ATOM 835 N N . ALA A 1 104 ? 3.932 -1.013 -1.150 1.00 88.88 104 ALA A N 1
ATOM 836 C CA . ALA A 1 104 ? 2.820 -0.834 -2.085 1.00 88.88 104 ALA A CA 1
ATOM 837 C C . ALA A 1 104 ? 3.265 -0.277 -3.450 1.00 88.88 104 ALA A C 1
ATOM 839 O O . ALA A 1 104 ? 2.637 -0.560 -4.473 1.00 88.88 104 ALA A O 1
ATOM 840 N N . ASP A 1 105 ? 4.318 0.540 -3.459 1.00 91.56 105 ASP A N 1
ATOM 841 C CA . ASP A 1 105 ? 4.834 1.178 -4.665 1.00 91.56 105 ASP A CA 1
ATOM 842 C C . ASP A 1 105 ? 5.844 0.284 -5.400 1.00 91.56 105 ASP A C 1
ATOM 844 O O . ASP A 1 105 ? 5.836 0.261 -6.628 1.00 91.56 105 ASP A O 1
ATOM 848 N N . VAL A 1 106 ? 6.624 -0.531 -4.676 1.00 93.38 106 VAL A N 1
ATOM 849 C CA . VAL A 1 106 ? 7.531 -1.544 -5.249 1.00 93.38 106 VAL A CA 1
ATOM 850 C C . VAL A 1 106 ? 6.770 -2.480 -6.180 1.00 93.38 106 VAL A C 1
ATOM 852 O O . VAL A 1 106 ? 7.100 -2.579 -7.359 1.00 93.38 106 VAL A O 1
ATOM 855 N N . ASP A 1 107 ? 5.684 -3.086 -5.700 1.00 88.25 107 ASP A N 1
ATOM 856 C CA . ASP A 1 107 ? 4.875 -4.010 -6.503 1.00 88.25 107 ASP A CA 1
ATOM 857 C C . ASP A 1 107 ? 4.301 -3.357 -7.769 1.00 88.25 107 ASP A C 1
ATOM 859 O O . ASP A 1 107 ? 4.028 -4.019 -8.776 1.00 88.25 107 ASP A O 1
ATOM 863 N N . ARG A 1 108 ? 4.023 -2.053 -7.708 1.00 89.06 108 ARG A N 1
ATOM 864 C CA . ARG A 1 108 ? 3.478 -1.292 -8.831 1.00 89.06 108 ARG A CA 1
ATOM 865 C C . ARG A 1 108 ? 4.570 -0.959 -9.847 1.00 89.06 108 ARG A C 1
ATOM 867 O O . ARG A 1 108 ? 4.343 -1.145 -11.040 1.00 89.06 108 ARG A O 1
ATOM 874 N N . LEU A 1 109 ? 5.721 -0.480 -9.385 1.00 92.00 109 LEU A N 1
ATOM 875 C CA . LEU A 1 109 ? 6.841 -0.061 -10.226 1.00 92.00 109 LEU A CA 1
ATOM 876 C C . LEU A 1 109 ? 7.513 -1.258 -10.906 1.00 92.00 109 LEU A C 1
ATOM 878 O O . LEU A 1 109 ? 7.727 -1.207 -12.115 1.00 92.00 109 LEU A O 1
ATOM 882 N N . VAL A 1 110 ? 7.707 -2.369 -10.190 1.00 91.00 110 VAL A N 1
ATOM 883 C CA . VAL A 1 110 ? 8.239 -3.619 -10.763 1.00 91.00 110 VAL A CA 1
ATOM 884 C C . VAL A 1 110 ? 7.339 -4.140 -11.884 1.00 91.00 110 VAL A C 1
ATOM 886 O O . VAL A 1 110 ? 7.816 -4.482 -12.963 1.00 91.00 110 VAL A O 1
ATOM 889 N N . ARG A 1 111 ? 6.010 -4.108 -11.704 1.00 86.44 111 ARG A N 1
ATOM 890 C CA . ARG A 1 111 ? 5.060 -4.469 -12.776 1.00 86.44 111 ARG A CA 1
ATOM 891 C C . ARG A 1 111 ? 5.096 -3.527 -13.979 1.00 86.44 111 ARG A C 1
ATOM 893 O O . ARG A 1 111 ? 4.753 -3.950 -15.078 1.00 86.44 111 ARG A O 1
ATOM 900 N N . ALA A 1 112 ? 5.492 -2.274 -13.781 1.00 84.62 112 ALA A N 1
ATOM 901 C CA . ALA A 1 112 ? 5.683 -1.293 -14.847 1.00 84.62 112 ALA A CA 1
ATOM 902 C C . ALA A 1 112 ? 7.088 -1.360 -15.488 1.00 84.62 112 ALA A C 1
ATOM 904 O O . ALA A 1 112 ? 7.427 -0.494 -16.299 1.00 84.62 112 ALA A O 1
ATOM 905 N N . GLY A 1 113 ? 7.890 -2.374 -15.136 1.00 88.56 113 GLY A N 1
ATOM 906 C CA . GLY A 1 113 ? 9.220 -2.621 -15.693 1.00 88.56 113 GLY A CA 1
ATOM 907 C C . GLY A 1 113 ? 10.342 -1.818 -15.039 1.00 88.56 113 GLY A C 1
ATOM 908 O O . GLY A 1 113 ? 11.404 -1.699 -15.634 1.00 88.56 113 GLY A O 1
ATOM 909 N N . TRP A 1 114 ? 10.112 -1.229 -13.862 1.00 93.75 114 TRP A N 1
ATOM 910 C CA . TRP A 1 114 ? 11.161 -0.560 -13.093 1.00 93.75 114 TRP A CA 1
ATOM 911 C C . TRP A 1 114 ? 11.899 -1.532 -12.179 1.00 93.75 114 TRP A C 1
ATOM 913 O O . TRP A 1 114 ? 11.295 -2.343 -11.481 1.00 93.75 114 TRP A O 1
ATOM 923 N N . GLU A 1 115 ? 13.207 -1.359 -12.114 1.00 94.19 115 GLU A N 1
ATOM 924 C CA . GLU A 1 115 ? 14.135 -2.091 -11.269 1.00 94.19 115 GLU A CA 1
ATOM 925 C C . GLU A 1 115 ? 14.764 -1.150 -10.239 1.00 94.19 115 GLU A C 1
ATOM 927 O O . GLU A 1 115 ? 14.904 0.057 -10.468 1.00 94.19 115 GLU A O 1
ATOM 932 N N . ILE A 1 116 ? 15.126 -1.694 -9.077 1.00 95.00 116 ILE A N 1
ATOM 933 C CA . ILE A 1 116 ? 15.808 -0.939 -8.024 1.00 95.00 116 ILE A CA 1
ATOM 934 C C . ILE A 1 116 ? 17.297 -0.895 -8.365 1.00 95.00 116 ILE A C 1
ATOM 936 O O . ILE A 1 116 ? 17.967 -1.921 -8.367 1.00 95.00 116 ILE A O 1
ATOM 940 N N . ASP A 1 117 ? 17.812 0.304 -8.624 1.00 94.31 117 ASP A N 1
ATOM 941 C CA . ASP A 1 117 ? 19.240 0.539 -8.854 1.00 94.31 117 ASP A CA 1
ATOM 942 C C . ASP A 1 117 ? 20.002 0.620 -7.526 1.00 94.31 117 ASP A C 1
ATOM 944 O O . ASP A 1 117 ? 21.078 0.057 -7.356 1.00 94.31 117 ASP A O 1
ATOM 948 N N . HIS A 1 118 ? 19.443 1.368 -6.571 1.00 95.75 118 HIS A N 1
ATOM 949 C CA . HIS A 1 118 ? 20.059 1.604 -5.272 1.00 95.75 118 HIS A CA 1
ATOM 950 C C . HIS A 1 118 ? 19.002 1.969 -4.228 1.00 95.75 118 HIS A C 1
ATOM 952 O O . HIS A 1 118 ? 18.088 2.743 -4.514 1.00 95.75 118 HIS A O 1
ATOM 958 N N . GLN A 1 119 ? 19.149 1.455 -3.007 1.00 95.94 119 GLN A N 1
ATOM 959 C CA . GLN A 1 119 ? 18.265 1.736 -1.879 1.00 95.94 119 GLN A CA 1
ATOM 960 C C . GLN A 1 119 ? 19.083 2.159 -0.657 1.00 95.94 119 GLN A C 1
ATOM 962 O O . GLN A 1 119 ? 20.070 1.517 -0.305 1.00 95.94 119 GLN A O 1
ATOM 967 N N . LEU A 1 120 ? 18.651 3.247 -0.024 1.00 95.31 120 LEU A N 1
ATOM 968 C CA . LEU A 1 120 ? 19.195 3.780 1.218 1.00 95.31 120 LEU A CA 1
ATOM 969 C C . LEU A 1 120 ? 18.082 3.817 2.262 1.00 95.31 120 LEU A C 1
ATOM 971 O O . LEU A 1 120 ? 17.170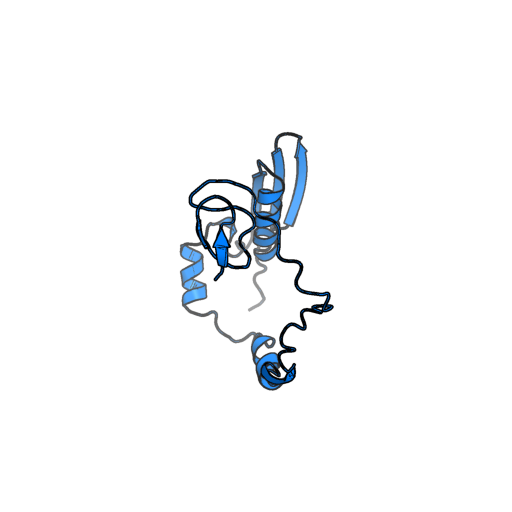 4.647 2.184 1.00 95.31 120 LEU A O 1
ATOM 975 N N . ASP A 1 121 ? 18.189 2.935 3.248 1.00 93.06 121 ASP A N 1
ATOM 976 C CA . ASP A 1 121 ? 17.256 2.857 4.365 1.00 93.06 121 ASP A CA 1
ATOM 977 C C . ASP A 1 121 ? 17.741 3.777 5.487 1.00 93.06 121 ASP A C 1
ATOM 979 O O . ASP A 1 121 ? 18.784 3.538 6.099 1.00 93.06 121 ASP A O 1
ATOM 983 N N . ARG A 1 122 ? 17.001 4.858 5.745 1.00 90.50 122 ARG A N 1
ATOM 984 C CA . ARG A 1 122 ? 17.232 5.754 6.884 1.00 90.50 122 ARG A CA 1
ATOM 985 C C . ARG A 1 122 ? 16.136 5.563 7.933 1.00 90.50 122 ARG A C 1
ATOM 987 O O . ARG A 1 122 ? 15.038 5.125 7.583 1.00 90.50 122 ARG A O 1
ATOM 994 N N . PRO A 1 123 ? 16.387 5.928 9.202 1.00 89.31 123 PRO A N 1
ATOM 995 C CA . PRO A 1 123 ? 15.383 5.819 10.261 1.00 89.31 123 PRO A CA 1
ATOM 996 C C . PRO A 1 123 ? 14.078 6.563 9.945 1.00 89.31 123 PRO A C 1
ATOM 998 O O . PRO A 1 123 ? 12.994 6.089 10.274 1.00 89.31 123 PRO A O 1
ATOM 1001 N N . GLU A 1 124 ? 14.177 7.722 9.295 1.00 91.81 124 GLU A N 1
ATOM 1002 C CA . GLU A 1 124 ? 13.048 8.602 8.995 1.00 91.81 124 GLU A CA 1
ATOM 1003 C C . GLU A 1 124 ? 12.404 8.352 7.624 1.00 91.81 124 GLU A C 1
ATOM 1005 O O . GLU A 1 124 ? 11.254 8.741 7.405 1.00 91.81 124 GLU A O 1
ATOM 1010 N N . LYS A 1 125 ? 13.132 7.737 6.683 1.00 92.94 125 LYS A N 1
ATOM 1011 C CA . LYS A 1 125 ? 12.656 7.507 5.313 1.00 92.94 125 LYS A CA 1
ATOM 1012 C C . LYS A 1 125 ? 13.483 6.472 4.558 1.00 92.94 125 LYS A C 1
ATOM 1014 O O . LYS A 1 125 ? 14.670 6.297 4.801 1.00 92.94 125 LYS A O 1
ATOM 1019 N N . ILE A 1 126 ? 12.869 5.872 3.547 1.00 96.00 126 ILE A N 1
ATOM 1020 C CA . ILE A 1 126 ? 13.547 5.008 2.578 1.00 96.00 126 ILE A CA 1
ATOM 1021 C C . ILE A 1 126 ? 13.717 5.795 1.282 1.00 96.00 126 ILE A C 1
ATOM 1023 O O . ILE A 1 126 ? 12.736 6.308 0.743 1.00 96.00 126 ILE A O 1
ATOM 1027 N N . VAL A 1 127 ? 14.942 5.896 0.771 1.00 95.44 127 VAL A N 1
ATOM 1028 C CA . VAL A 1 127 ? 15.231 6.554 -0.511 1.00 95.44 127 VAL A CA 1
ATOM 1029 C C . VAL A 1 127 ? 15.649 5.498 -1.519 1.00 95.44 127 VAL A C 1
ATOM 1031 O O . VAL A 1 127 ? 16.599 4.757 -1.284 1.00 95.44 127 VAL A O 1
ATOM 1034 N N . VAL A 1 128 ? 14.950 5.432 -2.651 1.00 97.12 128 VAL A N 1
ATOM 1035 C CA . VAL A 1 128 ? 15.181 4.407 -3.673 1.00 97.12 128 VAL A CA 1
ATOM 1036 C C . VAL A 1 128 ? 15.386 5.061 -5.026 1.00 97.12 128 VAL A C 1
ATOM 1038 O O . VAL A 1 128 ? 14.534 5.821 -5.495 1.00 97.12 128 VAL A O 1
ATOM 1041 N N . ARG A 1 129 ? 16.512 4.744 -5.661 1.00 96.06 129 ARG A N 1
ATOM 1042 C CA . ARG A 1 129 ? 16.787 5.045 -7.062 1.00 96.06 129 ARG A CA 1
ATOM 1043 C C . ARG A 1 129 ? 16.317 3.869 -7.909 1.00 96.06 129 ARG A C 1
ATOM 1045 O O . ARG A 1 129 ? 16.739 2.738 -7.695 1.00 96.06 129 ARG A O 1
ATOM 1052 N N . TRP A 1 130 ? 15.449 4.158 -8.864 1.00 95.44 130 TRP A N 1
ATOM 1053 C CA . TRP A 1 130 ? 14.868 3.206 -9.799 1.00 95.44 130 TRP A CA 1
ATOM 1054 C C . TRP A 1 130 ? 15.419 3.447 -11.197 1.00 95.44 130 TRP A C 1
ATOM 1056 O O . TRP A 1 130 ? 15.707 4.592 -11.559 1.00 95.44 130 TRP A O 1
ATOM 1066 N N . PHE A 1 131 ? 15.497 2.395 -12.000 1.00 93.94 131 PHE A N 1
ATOM 1067 C CA . PHE A 1 131 ? 15.784 2.491 -13.424 1.00 93.94 131 PHE A CA 1
ATOM 1068 C C . PHE A 1 131 ? 14.914 1.535 -14.230 1.00 93.94 131 PHE A C 1
ATOM 1070 O O . PHE A 1 131 ? 14.384 0.574 -13.691 1.00 93.94 131 PHE A O 1
ATOM 1077 N N . ARG A 1 132 ? 14.772 1.790 -15.526 1.00 90.94 132 ARG A N 1
ATOM 1078 C CA . ARG A 1 132 ? 14.252 0.803 -16.472 1.00 90.94 132 ARG A CA 1
ATOM 1079 C C . ARG A 1 132 ? 14.931 0.938 -17.817 1.00 90.94 132 ARG A C 1
ATOM 1081 O O . ARG A 1 132 ? 15.259 2.049 -18.245 1.00 90.94 132 ARG A O 1
ATOM 1088 N N . GLU A 1 133 ? 15.137 -0.197 -18.463 1.00 87.06 133 GLU A N 1
ATOM 1089 C CA . GLU A 1 133 ? 15.655 -0.264 -19.824 1.00 87.06 133 GLU A CA 1
ATOM 1090 C C . GLU A 1 133 ? 14.637 0.325 -20.819 1.00 87.06 133 GLU A C 1
ATOM 1092 O O . GLU A 1 133 ? 13.422 0.264 -20.584 1.00 87.06 133 GLU A O 1
ATOM 1097 N N . PRO A 1 134 ? 15.106 0.929 -21.924 1.00 81.69 134 PRO A N 1
ATOM 1098 C CA . PRO A 1 134 ? 14.214 1.350 -22.993 1.00 81.69 134 PRO A CA 1
ATOM 1099 C C . PRO A 1 134 ? 13.485 0.150 -23.603 1.00 81.69 134 PRO A C 1
ATOM 1101 O O . PRO A 1 134 ? 14.007 -0.964 -23.627 1.00 81.69 134 PRO A O 1
ATOM 1104 N N . ALA A 1 135 ? 12.291 0.381 -24.153 1.00 72.50 135 ALA A N 1
ATOM 1105 C CA . ALA A 1 135 ? 11.639 -0.639 -24.968 1.00 72.50 135 ALA A CA 1
ATOM 1106 C C . ALA A 1 135 ? 12.555 -0.984 -26.152 1.00 72.50 135 ALA A C 1
ATOM 1108 O O . ALA A 1 135 ? 12.913 -0.092 -26.925 1.00 72.50 135 ALA A O 1
ATOM 1109 N N . SER A 1 136 ? 12.922 -2.257 -26.301 1.00 62.97 136 SER A N 1
ATOM 1110 C CA . SER A 1 136 ? 13.542 -2.739 -27.529 1.00 62.97 136 SER A CA 1
ATOM 1111 C C . SER A 1 136 ? 12.516 -2.619 -28.657 1.00 62.97 136 SER A C 1
ATOM 1113 O O . SER A 1 136 ? 11.427 -3.193 -28.585 1.00 62.97 136 SER A O 1
ATOM 1115 N N . GLU A 1 137 ? 12.827 -1.837 -29.693 1.00 56.44 137 GLU A N 1
ATOM 1116 C CA . GLU A 1 137 ? 12.104 -1.930 -30.962 1.00 56.44 137 GLU A CA 1
ATOM 1117 C C . GLU A 1 137 ? 12.289 -3.363 -31.471 1.00 56.44 137 GLU A C 1
ATOM 1119 O O . GLU A 1 137 ? 13.381 -3.766 -31.868 1.00 56.44 137 GLU A O 1
ATOM 1124 N N . GLY A 1 138 ? 11.235 -4.175 -31.364 1.00 49.25 138 GLY A N 1
ATOM 1125 C CA . GLY A 1 138 ? 11.217 -5.503 -31.966 1.00 49.25 138 GLY A CA 1
ATOM 1126 C C . GLY A 1 138 ? 11.400 -5.389 -33.487 1.00 49.25 138 GLY A C 1
ATOM 1127 O O . GLY A 1 138 ? 10.932 -4.410 -34.073 1.00 49.25 138 GLY A O 1
ATOM 1128 N N . PRO A 1 139 ? 12.076 -6.356 -34.133 1.00 51.62 139 PRO A N 1
ATOM 1129 C CA . PRO A 1 139 ? 12.360 -6.289 -35.563 1.00 51.62 139 PRO A CA 1
ATOM 1130 C C . PRO A 1 139 ? 11.054 -6.271 -36.379 1.00 51.62 139 PRO A C 1
ATOM 1132 O O . PRO A 1 139 ? 10.129 -7.029 -36.075 1.00 51.62 139 PRO A O 1
ATOM 1135 N N . SER A 1 140 ? 10.988 -5.376 -37.377 1.00 43.28 140 SER A N 1
ATOM 1136 C CA . SER A 1 140 ? 9.953 -5.361 -38.430 1.00 43.28 140 SER A CA 1
ATOM 1137 C C . SER A 1 140 ? 10.080 -6.549 -39.373 1.00 43.28 140 SER A C 1
ATOM 1139 O O . SER A 1 140 ? 11.229 -6.981 -39.614 1.00 43.28 140 SER A O 1
#

Secondary structure (DSSP, 8-state):
-EE-TTT--EE-TT-SB-TTT--B-------------------GGGG---HHHHHHHH---TT-PPPHHHHHHHHHS-GGGSPPPBT--EEEEEEESSHHHHHHHHHHHHHTT-EEEEEEE-SS-EEEEEEEPPBP----

Mean predicted aligned error: 19.27 Å

Nearest PDB structures (foldseek):
  3grz-assembly1_B  TM=8.750E-01  e=9.133E-01  Lactobacillus delbrueckii subsp. bulgaricus ATCC BAA-365
  7yrj-assembly1_B  TM=7.139E-01  e=5.077E-01  Homo sapiens
  3cjt-assembly8_O  TM=7.054E-01  e=6.591E-01  unclassified
  3dr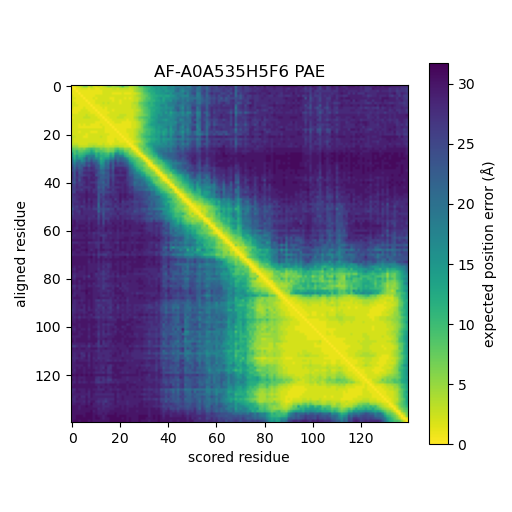x-assembly1_E  TM=3.872E-01  e=5.419E-01  Homo sapiens
  3drx-assembly1_A  TM=4.014E-01  e=5.675E+00  Homo sapiens

Foldseek 3Di:
DAAAPPPRDDDDLPDQADPPPRDGGDRPPDDDDPPPPPDPPPPPPVPPPPVVNVVVVPPPPPPPDPPVCSVVVLVPDDPLLHAFAAPDKDKDKDKAQDPVVVVVVVVRNVVSQKDWPDWDDDPRIIMTMIIHDHDPPDDD

pLDDT: mean 76.98, std 17.33, range [43.28, 97.12]

Solvent-accessible surface area (backbone atoms only — not comparable to full-atom values): 8940 Å² total; per-residue (Å²): 115,38,63,39,95,86,76,65,47,84,38,60,66,85,44,49,54,40,90,86,78,67,46,77,41,83,71,75,83,73,75,93,67,90,78,72,80,73,64,82,76,68,61,76,70,84,70,64,69,52,69,69,62,60,53,60,73,69,58,75,57,91,81,62,71,76,49,70,64,63,66,53,51,50,72,79,43,59,80,78,68,29,81,58,52,68,90,45,73,46,73,50,78,49,78,24,79,43,70,70,59,43,56,64,44,47,64,51,39,45,76,44,57,38,44,82,74,44,76,48,84,48,99,74,34,38,39,38,34,34,32,28,71,35,43,77,82,70,87,128

Radius of gyration: 29.5 Å; Cα contacts (8 Å, |Δi|>4): 141; chains: 1; bounding box: 56×38×77 Å

Sequence (140 aa):
MRACPYCAEQIQDAAIICRFCGREIPAAVASEQPNVTERPRFSRQRYAIDERLKRGTTRADPKRRPSLWAKIGGVLAPRELRPPRPGQRESMVREYPSVRKYQADVDRLVRAGWEIDHQLDRPEKIVVRWFREPASEGPS